Protein AF-A0A6P0UF94-F1 (afdb_monomer)

Solvent-accessible surface area (backbone atoms only — not comparable to full-atom values): 3701 Å² total; per-residue (Å²): 127,60,70,68,59,52,52,50,53,35,52,51,52,25,53,51,46,31,54,51,49,55,62,72,65,71,57,90,43,73,70,49,52,53,47,45,48,52,53,21,51,52,50,29,54,54,51,48,51,48,52,51,51,51,50,54,58,52,54,66,61,60,69,78,79,112

Secondary structure (DSSP, 8-state):
--HHHHHHHHHHHHHHHHHHHHHHH----HHHHHHHHHHHHHHHHHHHHHHHHHHHHHHHHTTS--

Sequence (66 aa):
MERKKFIAQVAIAVVLYVLISLILEKEYSSGIIFREVRDGLVFGLVYALFLWIWHRVKSGKKSQDE

pLDDT: mean 80.85, std 13.5, range [40.16, 93.06]

Structure (mmCIF, N/CA/C/O backbone):
data_AF-A0A6P0UF94-F1
#
_entry.id   AF-A0A6P0UF94-F1
#
loop_
_atom_site.group_PDB
_atom_site.id
_atom_site.type_symbol
_atom_site.label_atom_id
_atom_site.label_alt_id
_atom_site.label_comp_id
_atom_site.label_asym_id
_atom_site.label_entity_id
_atom_site.label_seq_id
_atom_site.pdbx_PDB_ins_code
_atom_site.Cartn_x
_atom_site.Cartn_y
_atom_site.Cartn_z
_atom_site.occupancy
_atom_site.B_iso_or_equiv
_atom_site.auth_seq_id
_atom_site.auth_comp_id
_atom_site.auth_asym_id
_atom_site.auth_atom_id
_atom_site.pdbx_PDB_model_num
ATOM 1 N N . MET A 1 1 ? -10.241 4.137 14.003 1.00 62.25 1 MET A N 1
ATOM 2 C CA . MET A 1 1 ? -9.076 4.968 13.625 1.00 62.25 1 MET A CA 1
ATOM 3 C C . MET A 1 1 ? -9.562 6.138 12.788 1.00 62.25 1 MET A C 1
ATOM 5 O O . MET A 1 1 ? -10.548 5.981 12.076 1.00 62.25 1 MET A O 1
ATOM 9 N N . GLU A 1 2 ? -8.881 7.282 12.839 1.00 81.75 2 GLU A N 1
ATOM 10 C CA . GLU A 1 2 ? -9.135 8.376 11.892 1.00 81.75 2 GLU A CA 1
ATOM 11 C C . GLU A 1 2 ? -8.903 7.882 10.455 1.00 81.75 2 GLU A C 1
ATOM 13 O O . GLU A 1 2 ? -7.880 7.248 10.182 1.00 81.75 2 GLU A O 1
ATOM 18 N N . ARG A 1 3 ? -9.826 8.180 9.526 1.00 79.25 3 ARG A N 1
ATOM 19 C CA . ARG A 1 3 ? -9.741 7.712 8.124 1.00 79.25 3 ARG A CA 1
ATOM 20 C C . ARG A 1 3 ? -8.398 8.050 7.473 1.00 79.25 3 ARG A C 1
ATOM 22 O O . ARG A 1 3 ? -7.848 7.230 6.751 1.00 79.25 3 ARG A O 1
ATOM 29 N N . LYS A 1 4 ? -7.845 9.227 7.784 1.00 84.56 4 LYS A N 1
ATOM 30 C CA . LYS A 1 4 ? -6.542 9.685 7.279 1.00 84.56 4 LYS A CA 1
ATOM 31 C C . LYS A 1 4 ? -5.395 8.759 7.704 1.00 84.56 4 LYS A C 1
ATOM 33 O O . LYS A 1 4 ? -4.565 8.410 6.874 1.00 84.56 4 LYS A O 1
ATOM 38 N N . LYS A 1 5 ? -5.383 8.308 8.965 1.00 86.31 5 LYS A N 1
ATOM 39 C CA . LYS A 1 5 ? -4.371 7.370 9.482 1.00 86.31 5 LYS A CA 1
ATOM 40 C C . LYS A 1 5 ? -4.502 5.986 8.854 1.00 86.31 5 LYS A C 1
ATOM 42 O O . LYS A 1 5 ? -3.490 5.386 8.522 1.00 86.31 5 LYS A O 1
ATOM 47 N N . PHE A 1 6 ? -5.730 5.513 8.638 1.00 85.06 6 PHE A N 1
ATOM 48 C CA . PHE A 1 6 ? -5.980 4.241 7.954 1.00 85.06 6 PHE A CA 1
ATOM 49 C C . PHE A 1 6 ? -5.459 4.258 6.510 1.00 85.06 6 PHE A C 1
ATOM 51 O O . PHE A 1 6 ? -4.709 3.371 6.117 1.00 85.06 6 PHE A O 1
ATOM 58 N N . ILE A 1 7 ? -5.792 5.300 5.741 1.00 87.62 7 ILE A N 1
ATOM 59 C CA . ILE A 1 7 ? -5.330 5.439 4.352 1.00 87.62 7 ILE A CA 1
ATOM 60 C C . ILE A 1 7 ? -3.801 5.546 4.303 1.00 87.62 7 ILE A C 1
ATOM 62 O O . ILE A 1 7 ? -3.177 4.874 3.489 1.00 87.62 7 ILE A O 1
ATOM 66 N N . ALA A 1 8 ? -3.190 6.323 5.205 1.00 90.56 8 ALA A N 1
ATOM 67 C CA . ALA A 1 8 ? -1.735 6.430 5.292 1.00 90.56 8 ALA A CA 1
ATOM 68 C C . ALA A 1 8 ? -1.069 5.083 5.620 1.00 90.56 8 ALA A C 1
ATOM 70 O O . ALA A 1 8 ? -0.076 4.731 4.995 1.00 90.56 8 ALA A O 1
ATOM 71 N N . GLN A 1 9 ? -1.627 4.299 6.549 1.00 88.25 9 GLN A N 1
ATOM 72 C CA . GLN A 1 9 ? -1.108 2.968 6.884 1.00 88.25 9 GLN A CA 1
ATOM 73 C C . GLN A 1 9 ? -1.172 2.002 5.701 1.00 88.25 9 GLN A C 1
ATOM 75 O O . GLN A 1 9 ? -0.203 1.292 5.448 1.00 88.25 9 GLN A O 1
ATOM 80 N N . VAL A 1 10 ? -2.290 1.985 4.971 1.00 88.81 10 VAL A N 1
ATOM 81 C CA . VAL A 1 10 ? -2.437 1.143 3.777 1.00 88.81 10 VAL A CA 1
ATOM 82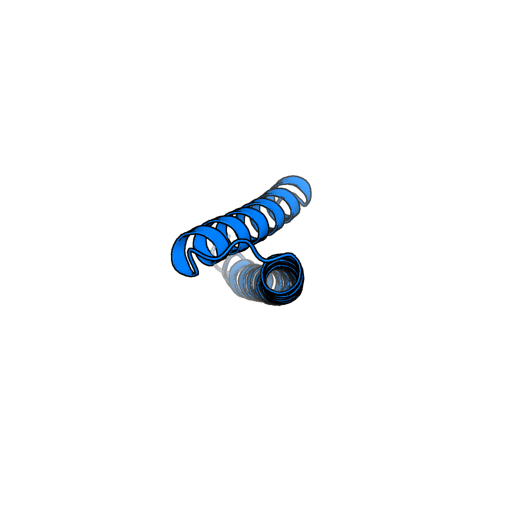 C C . VAL A 1 10 ? -1.467 1.595 2.683 1.00 88.81 10 VAL A C 1
ATOM 84 O O . VAL A 1 10 ? -0.766 0.763 2.119 1.00 88.81 10 VAL A O 1
ATOM 87 N N . ALA A 1 11 ? -1.359 2.902 2.429 1.00 88.44 11 ALA A N 1
ATOM 88 C CA . ALA A 1 11 ? -0.443 3.443 1.427 1.00 88.44 11 ALA A CA 1
ATOM 89 C C . ALA A 1 11 ? 1.025 3.117 1.745 1.00 88.44 11 ALA A C 1
ATOM 91 O O . ALA A 1 11 ? 1.751 2.649 0.873 1.00 88.44 11 ALA A O 1
ATOM 92 N N . ILE A 1 12 ? 1.452 3.297 2.999 1.00 93.06 12 ILE A N 1
ATOM 93 C CA . ILE A 1 12 ? 2.810 2.950 3.442 1.00 93.06 12 ILE A CA 1
ATOM 94 C C . ILE A 1 12 ? 3.062 1.447 3.285 1.00 93.06 12 ILE A C 1
ATOM 96 O O . ILE A 1 12 ? 4.123 1.064 2.802 1.00 93.06 12 ILE A O 1
ATOM 100 N N . ALA A 1 13 ? 2.097 0.594 3.641 1.00 89.69 13 ALA A N 1
ATOM 101 C CA . ALA A 1 13 ? 2.235 -0.855 3.498 1.00 89.69 13 ALA A CA 1
ATOM 102 C C . ALA A 1 13 ? 2.416 -1.280 2.031 1.00 89.69 13 ALA A C 1
ATOM 104 O O . ALA A 1 13 ? 3.282 -2.102 1.741 1.00 89.69 13 ALA A O 1
ATOM 105 N N . VAL A 1 14 ? 1.654 -0.684 1.107 1.00 88.00 14 VAL A N 1
ATOM 106 C CA . VAL A 1 14 ? 1.802 -0.927 -0.339 1.00 88.00 14 VAL A CA 1
ATOM 107 C C . VAL A 1 14 ? 3.177 -0.479 -0.830 1.00 88.00 14 VAL A C 1
ATOM 109 O O . VAL A 1 14 ? 3.860 -1.239 -1.509 1.00 88.00 14 VAL A O 1
ATOM 112 N N . VAL A 1 15 ? 3.616 0.728 -0.457 1.00 90.00 15 VAL A N 1
ATOM 113 C CA . VAL A 1 15 ? 4.928 1.257 -0.863 1.00 90.00 15 VAL A CA 1
ATOM 114 C C . VAL A 1 15 ? 6.064 0.375 -0.346 1.00 90.00 15 VAL A C 1
ATOM 116 O O . VAL A 1 15 ? 6.960 0.028 -1.109 1.00 90.00 15 VAL A O 1
ATOM 119 N N . LEU A 1 16 ? 6.016 -0.027 0.927 1.00 91.62 16 LEU A N 1
ATOM 120 C CA . LEU A 1 16 ? 7.018 -0.918 1.514 1.00 91.62 16 LEU A CA 1
ATOM 121 C C . LEU A 1 16 ? 7.044 -2.279 0.819 1.00 91.62 16 LEU A C 1
ATOM 123 O O . LEU A 1 16 ? 8.125 -2.775 0.520 1.00 91.62 16 LEU A O 1
ATOM 127 N N . TYR A 1 17 ? 5.880 -2.861 0.524 1.00 88.56 17 TYR A N 1
ATOM 128 C CA . TYR A 1 17 ? 5.795 -4.130 -0.195 1.00 88.56 17 TYR A CA 1
ATOM 129 C C . TYR A 1 17 ? 6.460 -4.048 -1.574 1.00 88.56 17 TYR A C 1
ATOM 131 O O . TYR A 1 17 ? 7.283 -4.899 -1.910 1.00 88.56 17 TYR A O 1
ATOM 139 N N . VAL A 1 18 ? 6.142 -3.006 -2.349 1.00 84.38 18 VAL A N 1
ATOM 140 C CA . VAL A 1 18 ? 6.698 -2.818 -3.696 1.00 84.38 18 VAL A CA 1
ATOM 141 C C . VAL A 1 18 ? 8.208 -2.599 -3.624 1.00 84.38 18 VAL A C 1
ATOM 143 O O . VAL A 1 18 ? 8.950 -3.254 -4.347 1.00 84.38 18 VAL A O 1
ATOM 146 N N . LEU A 1 19 ? 8.686 -1.737 -2.721 1.00 86.75 19 LEU A N 1
ATOM 147 C CA . LEU A 1 19 ? 10.121 -1.479 -2.563 1.00 86.75 19 LEU A CA 1
ATOM 148 C C . LEU A 1 19 ? 10.896 -2.734 -2.152 1.00 86.75 19 LEU A C 1
ATOM 150 O O . LEU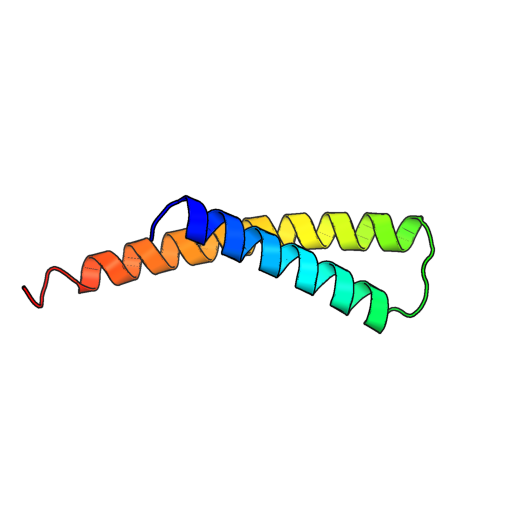 A 1 19 ? 11.945 -3.014 -2.726 1.00 86.75 19 LEU A O 1
ATOM 154 N N . ILE A 1 20 ? 10.388 -3.495 -1.179 1.00 88.94 20 ILE A N 1
ATOM 155 C CA . ILE A 1 20 ? 11.037 -4.730 -0.723 1.00 88.94 20 ILE A CA 1
ATOM 156 C C . ILE A 1 20 ? 11.059 -5.762 -1.848 1.00 88.94 20 ILE A C 1
ATOM 158 O O . ILE A 1 20 ? 12.110 -6.351 -2.083 1.00 88.94 20 ILE A O 1
ATOM 162 N N . SER A 1 21 ? 9.943 -5.951 -2.559 1.00 81.94 21 SER A N 1
ATOM 163 C CA . SER A 1 21 ? 9.866 -6.933 -3.649 1.00 81.94 21 SER A CA 1
ATOM 164 C C . SER A 1 21 ? 10.832 -6.581 -4.780 1.00 81.94 21 SER A C 1
ATOM 166 O O . SER A 1 21 ? 11.618 -7.427 -5.190 1.00 81.94 21 SER A O 1
ATOM 168 N N . LEU A 1 22 ? 10.896 -5.304 -5.176 1.00 82.69 22 LEU A N 1
ATOM 169 C CA . LEU A 1 22 ? 11.851 -4.830 -6.183 1.00 82.69 22 LEU A CA 1
ATOM 170 C C . LEU A 1 22 ? 13.317 -5.031 -5.765 1.00 82.69 22 LEU A C 1
ATOM 172 O O . LEU A 1 22 ? 14.148 -5.417 -6.586 1.00 82.69 22 LEU A O 1
ATOM 176 N N . ILE A 1 23 ? 13.648 -4.792 -4.490 1.00 86.94 23 ILE A N 1
ATOM 177 C CA . ILE A 1 23 ? 15.001 -5.037 -3.965 1.00 86.94 23 ILE A CA 1
ATOM 178 C C . ILE A 1 23 ? 15.326 -6.537 -3.965 1.00 86.94 23 ILE A C 1
ATOM 180 O O . ILE A 1 23 ? 16.463 -6.913 -4.259 1.00 86.94 23 ILE A O 1
ATOM 184 N N . LEU A 1 24 ? 14.354 -7.385 -3.618 1.00 84.44 24 LEU A N 1
ATOM 185 C CA . LEU A 1 24 ? 14.531 -8.833 -3.516 1.00 84.44 24 LEU A CA 1
ATOM 186 C C . LEU A 1 24 ? 14.758 -9.473 -4.888 1.00 84.44 24 LEU A C 1
ATOM 188 O O . LEU A 1 24 ? 15.619 -10.339 -5.031 1.00 84.44 24 LEU A O 1
ATOM 192 N N . GLU A 1 25 ? 13.998 -9.025 -5.884 1.00 80.25 25 GLU A N 1
ATOM 193 C CA . GLU A 1 25 ? 14.013 -9.587 -7.232 1.00 80.25 25 GLU A CA 1
ATOM 194 C C . GLU A 1 25 ? 15.277 -9.198 -8.005 1.00 80.25 25 GLU A C 1
ATOM 196 O O . GLU A 1 25 ? 15.688 -9.920 -8.906 1.00 80.25 25 GLU A O 1
ATOM 201 N N . LYS A 1 26 ? 15.944 -8.095 -7.618 1.00 75.81 26 LYS A N 1
ATOM 202 C CA . LYS A 1 26 ? 17.198 -7.572 -8.207 1.00 75.81 26 LYS A CA 1
ATOM 203 C C . LYS A 1 26 ? 17.164 -7.298 -9.720 1.00 75.81 26 LYS A C 1
ATOM 205 O O . LYS A 1 26 ? 18.144 -6.775 -10.251 1.00 75.81 26 LYS A O 1
ATOM 210 N N . GLU A 1 27 ? 16.052 -7.571 -10.396 1.00 71.81 27 GLU A N 1
ATOM 211 C CA . GLU A 1 27 ? 15.832 -7.346 -11.819 1.00 71.81 27 GLU A CA 1
ATOM 212 C C . GLU A 1 27 ? 14.720 -6.314 -12.034 1.00 71.81 27 GLU A C 1
ATOM 214 O O . GLU A 1 27 ? 13.534 -6.564 -11.834 1.00 71.81 27 GLU A O 1
ATOM 219 N N . TYR A 1 28 ? 15.106 -5.123 -12.491 1.00 71.31 28 TYR A N 1
ATOM 220 C CA . TYR A 1 28 ? 14.194 -3.994 -12.700 1.00 71.31 28 TYR A CA 1
ATOM 221 C C . TYR A 1 28 ? 13.639 -3.965 -14.129 1.00 71.31 28 TYR A C 1
ATOM 223 O O . TYR A 1 28 ? 13.648 -2.929 -14.796 1.00 71.31 28 TYR A O 1
ATOM 231 N N . SER A 1 29 ? 13.185 -5.112 -14.635 1.00 82.12 29 SER A N 1
ATOM 232 C CA . SER A 1 29 ? 12.504 -5.153 -15.931 1.00 82.12 29 SER A CA 1
ATOM 233 C C . SER A 1 29 ? 11.114 -4.529 -15.810 1.00 82.12 29 SER A C 1
ATOM 235 O O . SER A 1 29 ? 10.410 -4.753 -14.825 1.00 82.12 29 SER A O 1
ATOM 237 N N . SER A 1 30 ? 10.674 -3.776 -16.823 1.00 76.62 30 SER A N 1
ATOM 238 C CA . SER A 1 30 ? 9.357 -3.120 -16.819 1.00 76.62 30 SER A CA 1
ATOM 239 C C . SER A 1 30 ? 8.200 -4.104 -16.595 1.00 76.62 30 SER A C 1
ATOM 241 O O . 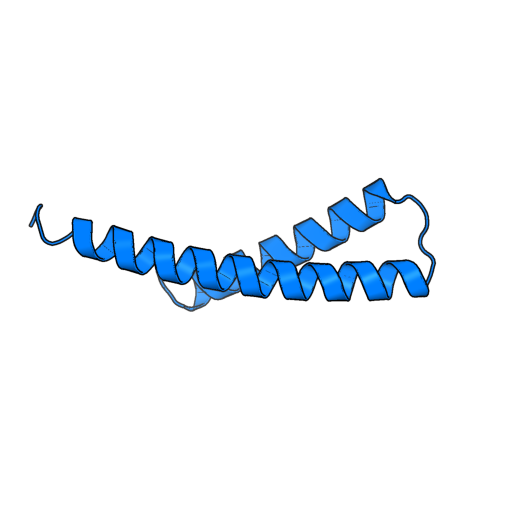SER A 1 30 ? 7.192 -3.733 -15.997 1.00 76.62 30 SER A O 1
ATOM 243 N N . GLY A 1 31 ? 8.355 -5.361 -17.028 1.00 83.19 31 GLY A N 1
ATOM 244 C CA . GLY A 1 31 ? 7.371 -6.420 -16.789 1.00 83.19 31 GLY A CA 1
ATOM 245 C C . GLY A 1 31 ? 7.286 -6.860 -15.324 1.00 83.19 31 GLY A C 1
ATOM 246 O O . GLY A 1 31 ? 6.183 -7.068 -14.823 1.00 83.19 31 GLY A O 1
ATOM 247 N N . ILE A 1 32 ? 8.429 -6.943 -14.638 1.00 82.56 32 ILE A N 1
ATOM 248 C CA . ILE A 1 32 ? 8.512 -7.292 -13.213 1.00 82.56 32 ILE A CA 1
ATOM 249 C C . ILE A 1 32 ? 7.942 -6.145 -12.381 1.00 82.56 32 ILE A C 1
ATOM 251 O O . ILE A 1 32 ? 7.010 -6.338 -11.616 1.00 82.56 32 ILE A O 1
ATOM 255 N N . ILE A 1 33 ? 8.374 -4.906 -12.636 1.00 82.69 33 ILE A N 1
ATOM 256 C CA . ILE A 1 33 ? 7.865 -3.732 -11.909 1.00 82.69 33 ILE A CA 1
ATOM 257 C C . ILE A 1 33 ? 6.337 -3.636 -12.005 1.00 82.69 33 ILE A C 1
ATOM 259 O O . ILE A 1 33 ? 5.664 -3.381 -11.008 1.00 82.69 33 ILE A O 1
ATOM 263 N N . PHE A 1 34 ? 5.768 -3.850 -13.194 1.00 86.25 34 PHE A N 1
ATOM 264 C CA . PHE A 1 34 ? 4.319 -3.802 -13.373 1.00 86.25 34 PHE A CA 1
ATOM 265 C C . PHE A 1 34 ? 3.593 -4.913 -12.601 1.00 86.25 34 PHE A C 1
ATOM 267 O O . PHE A 1 34 ? 2.525 -4.672 -12.033 1.00 86.25 34 PHE A O 1
ATOM 274 N N . ARG A 1 35 ? 4.171 -6.118 -12.558 1.00 86.94 35 ARG A N 1
ATOM 275 C CA . ARG A 1 35 ? 3.625 -7.250 -11.809 1.00 86.94 35 ARG A CA 1
ATOM 276 C C . ARG A 1 35 ? 3.675 -6.996 -10.303 1.00 86.94 35 ARG A C 1
ATOM 278 O O . ARG A 1 35 ? 2.635 -7.088 -9.659 1.00 86.94 35 ARG A O 1
ATOM 285 N N . GLU A 1 36 ? 4.812 -6.566 -9.778 1.00 85.00 36 GLU A N 1
ATOM 286 C CA . GLU A 1 36 ? 5.025 -6.292 -8.355 1.00 85.00 36 GLU A CA 1
ATOM 287 C C . GLU A 1 36 ? 4.157 -5.128 -7.868 1.00 85.00 36 GLU A C 1
ATOM 289 O O . GLU A 1 36 ? 3.610 -5.169 -6.766 1.00 85.00 36 GLU A O 1
ATOM 294 N N . VAL A 1 37 ? 3.948 -4.104 -8.702 1.00 86.44 37 VAL A N 1
ATOM 295 C CA . VAL A 1 37 ? 2.993 -3.024 -8.406 1.00 86.44 37 VAL A CA 1
ATOM 296 C C . VAL A 1 37 ? 1.561 -3.557 -8.372 1.00 86.44 37 VAL A C 1
ATOM 298 O O . VAL A 1 37 ? 0.808 -3.216 -7.458 1.00 86.44 37 VAL A O 1
ATOM 301 N N . ARG A 1 38 ? 1.167 -4.403 -9.332 1.00 90.12 38 ARG A N 1
ATOM 302 C CA . ARG A 1 38 ? -0.171 -5.012 -9.351 1.00 90.12 38 ARG A CA 1
ATOM 303 C C . ARG A 1 38 ? -0.399 -5.875 -8.113 1.00 90.12 38 ARG A C 1
ATOM 305 O O . ARG A 1 38 ? -1.430 -5.738 -7.456 1.00 90.12 38 ARG A O 1
ATOM 312 N N . ASP A 1 39 ? 0.561 -6.724 -7.782 1.00 88.69 39 ASP A N 1
ATOM 313 C CA . ASP A 1 39 ? 0.474 -7.628 -6.641 1.00 88.69 39 ASP A CA 1
ATOM 314 C C . ASP A 1 39 ? 0.533 -6.833 -5.319 1.00 88.69 39 ASP A C 1
ATOM 316 O O . ASP A 1 39 ? -0.223 -7.121 -4.390 1.00 88.69 39 ASP A O 1
ATOM 320 N N . GLY A 1 40 ? 1.281 -5.724 -5.274 1.00 87.88 40 GLY A N 1
ATOM 321 C CA . GLY A 1 40 ? 1.282 -4.772 -4.160 1.00 87.88 40 GLY A CA 1
ATOM 322 C C . GLY A 1 40 ? -0.045 -4.043 -3.958 1.00 87.88 40 GLY A C 1
ATOM 323 O O . GLY A 1 40 ? -0.468 -3.835 -2.819 1.00 87.88 40 GLY A O 1
ATOM 324 N N . LEU A 1 41 ? -0.760 -3.703 -5.034 1.00 89.44 41 LEU A N 1
ATOM 325 C CA . LEU A 1 41 ? -2.118 -3.153 -4.945 1.00 89.44 41 LEU A CA 1
ATOM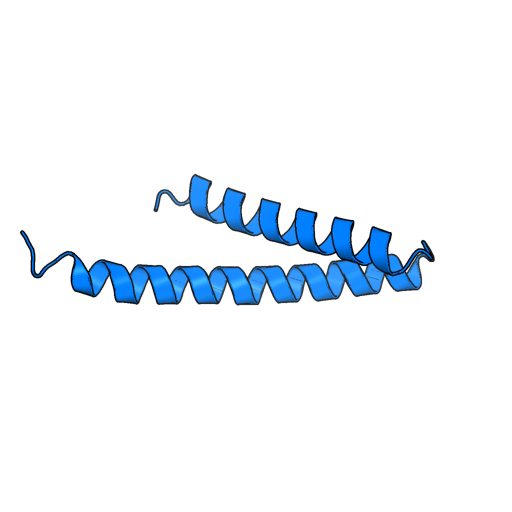 326 C C . LEU A 1 41 ? -3.113 -4.187 -4.407 1.00 89.44 41 LEU A C 1
ATOM 328 O O . LEU A 1 41 ? -3.942 -3.856 -3.554 1.00 89.44 41 LEU A O 1
ATOM 332 N N . VAL A 1 42 ? -3.012 -5.442 -4.859 1.00 92.19 42 VAL A N 1
ATOM 333 C CA . VAL A 1 42 ? -3.825 -6.552 -4.333 1.00 92.19 42 VAL A CA 1
ATOM 334 C C . VAL A 1 42 ? -3.535 -6.757 -2.845 1.00 92.19 42 VAL A C 1
ATOM 336 O O . VAL A 1 42 ? -4.470 -6.821 -2.045 1.00 92.19 42 VAL A O 1
ATOM 339 N N . PHE A 1 43 ? -2.261 -6.763 -2.447 1.00 90.44 43 PHE A N 1
ATOM 340 C CA . PHE A 1 43 ? -1.855 -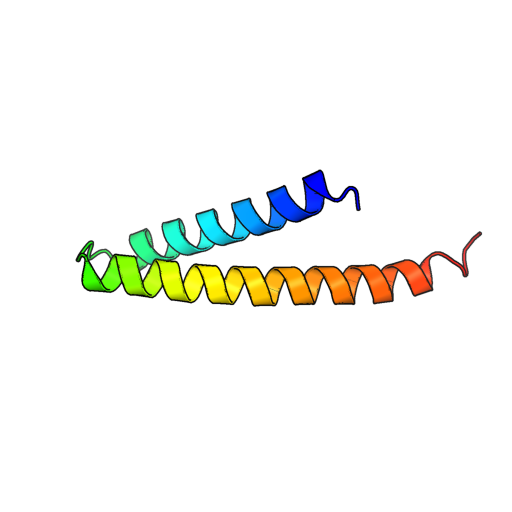6.828 -1.045 1.00 90.44 43 PHE A CA 1
ATOM 341 C C . PHE A 1 43 ? -2.43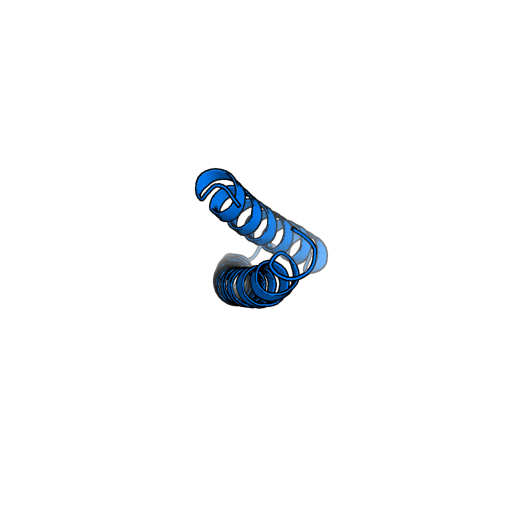5 -5.666 -0.227 1.00 90.44 43 PHE A C 1
ATOM 343 O O . PHE A 1 43 ? -3.002 -5.887 0.843 1.00 90.44 43 PHE A O 1
ATOM 350 N N . GLY A 1 44 ? -2.376 -4.437 -0.748 1.00 89.31 44 GLY A N 1
ATOM 351 C CA . GLY A 1 44 ? -2.960 -3.256 -0.113 1.00 89.31 44 GLY A CA 1
ATOM 352 C C . GLY A 1 44 ? -4.462 -3.376 0.131 1.00 89.31 44 GLY A C 1
ATOM 353 O O . GLY A 1 44 ? -4.939 -3.035 1.215 1.00 89.31 44 GLY A O 1
ATOM 354 N N . LEU A 1 45 ? -5.209 -3.906 -0.842 1.00 91.38 45 LEU A N 1
ATOM 355 C CA . LEU A 1 45 ? -6.647 -4.157 -0.704 1.00 91.38 45 LEU A CA 1
ATOM 356 C C . LEU A 1 45 ? -6.940 -5.213 0.365 1.00 91.38 45 LEU A C 1
ATOM 358 O O . LEU A 1 45 ? -7.804 -4.997 1.217 1.00 91.38 45 LEU A O 1
ATOM 362 N N . VAL A 1 46 ? -6.197 -6.322 0.366 1.00 93.00 46 VAL A N 1
ATOM 363 C CA . VAL A 1 46 ? -6.335 -7.384 1.376 1.00 93.00 46 VAL A CA 1
ATOM 364 C C . VAL A 1 46 ? -6.002 -6.850 2.771 1.00 93.00 46 VAL A C 1
ATOM 366 O O . VAL A 1 46 ? -6.749 -7.089 3.720 1.00 93.00 46 VAL A O 1
ATOM 369 N N . TYR A 1 47 ? -4.932 -6.066 2.901 1.00 88.19 47 TYR A N 1
ATOM 370 C CA . TYR A 1 47 ? -4.517 -5.459 4.163 1.00 88.19 47 TYR A CA 1
ATOM 371 C C . TYR A 1 47 ? 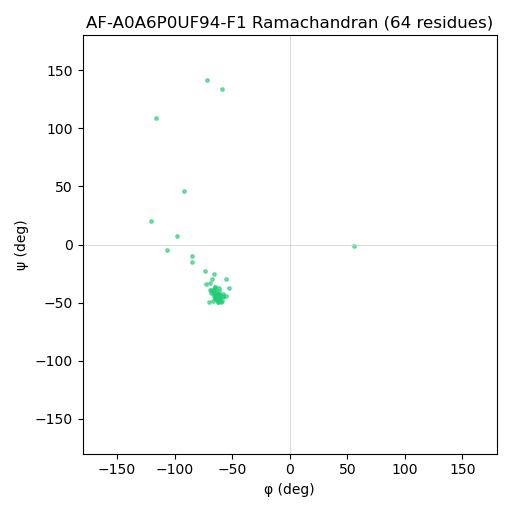-5.534 -4.432 4.680 1.00 88.19 47 TYR A C 1
ATOM 373 O O . TYR A 1 47 ? -5.849 -4.410 5.872 1.00 88.19 47 TYR A O 1
ATOM 381 N N . ALA A 1 48 ? -6.114 -3.622 3.791 1.00 88.56 48 ALA A N 1
ATOM 382 C CA . ALA A 1 48 ? -7.195 -2.704 4.137 1.00 88.56 48 ALA A CA 1
ATOM 383 C C . ALA A 1 48 ? -8.432 -3.460 4.651 1.00 88.56 48 ALA A C 1
ATOM 385 O O . ALA A 1 48 ? -9.017 -3.069 5.666 1.00 88.56 48 ALA A O 1
ATOM 386 N N . LEU A 1 49 ? -8.800 -4.566 3.995 1.00 91.69 49 LEU A N 1
ATOM 387 C CA . LEU A 1 49 ? -9.905 -5.425 4.420 1.00 91.69 49 LEU A CA 1
ATOM 388 C C . LEU A 1 49 ? -9.626 -6.050 5.794 1.00 91.69 49 LEU A C 1
ATOM 390 O O . LEU A 1 49 ? -10.483 -6.018 6.678 1.00 91.69 49 LEU A O 1
ATOM 394 N N . PHE A 1 50 ? -8.406 -6.553 5.999 1.00 89.44 50 PHE A N 1
ATOM 395 C CA . PHE A 1 50 ? -7.956 -7.111 7.270 1.00 89.44 50 PHE A CA 1
ATOM 396 C C . PHE A 1 50 ? -8.032 -6.077 8.396 1.00 89.44 50 PHE A C 1
ATOM 398 O O . PHE A 1 50 ? -8.634 -6.346 9.433 1.00 89.44 50 PHE A O 1
ATOM 405 N N . LEU A 1 51 ? -7.492 -4.872 8.189 1.00 86.94 51 LEU A N 1
ATOM 406 C CA . LEU A 1 51 ? -7.562 -3.792 9.175 1.00 86.94 51 LEU A CA 1
ATOM 407 C C . LEU A 1 51 ? -9.006 -3.380 9.475 1.00 86.94 51 LEU A C 1
ATOM 409 O O . LEU A 1 51 ? -9.327 -3.078 10.625 1.00 86.94 51 LEU A O 1
ATOM 413 N N . TRP A 1 52 ? -9.882 -3.374 8.469 1.00 85.94 52 TRP A N 1
ATOM 414 C CA . TRP A 1 52 ? -11.298 -3.069 8.659 1.00 85.94 52 TRP A CA 1
ATOM 415 C C . TRP A 1 52 ? -11.995 -4.121 9.531 1.00 85.94 52 TRP A C 1
ATOM 417 O O . TRP A 1 52 ? -12.665 -3.762 10.503 1.00 85.94 52 TRP A O 1
ATOM 427 N N . ILE A 1 53 ? -11.779 -5.410 9.247 1.00 89.69 53 ILE A N 1
ATOM 428 C CA . ILE A 1 53 ? -12.306 -6.524 10.050 1.00 89.69 53 ILE A CA 1
ATOM 429 C C . ILE A 1 53 ? -11.728 -6.473 11.466 1.00 89.69 53 ILE A C 1
ATOM 431 O O . ILE A 1 53 ? -12.480 -6.494 12.439 1.00 89.69 53 ILE A O 1
ATOM 435 N N . TRP A 1 54 ? -10.409 -6.330 11.597 1.00 84.81 54 TRP A N 1
ATOM 436 C CA . TRP A 1 54 ? -9.714 -6.254 12.880 1.00 84.81 54 TRP A CA 1
ATOM 437 C C . TRP A 1 54 ? -10.227 -5.099 13.739 1.00 84.81 54 TRP A C 1
ATOM 439 O O . TRP A 1 54 ? -10.499 -5.271 14.926 1.00 84.81 54 TRP A O 1
ATOM 449 N N . HIS A 1 55 ? -10.410 -3.920 13.142 1.00 83.00 55 HIS A N 1
ATOM 450 C CA . HIS A 1 55 ? -10.971 -2.768 13.837 1.00 83.00 55 HIS A CA 1
ATOM 451 C C . HIS A 1 55 ? -12.413 -3.032 14.279 1.00 83.00 55 HIS A C 1
ATOM 453 O O . HIS A 1 55 ? -12.764 -2.701 15.406 1.00 83.00 55 HIS A O 1
ATOM 459 N N . ARG A 1 56 ? -13.238 -3.673 13.441 1.00 81.44 56 ARG A N 1
ATOM 460 C CA . ARG A 1 56 ? -14.622 -4.026 13.786 1.00 81.44 56 ARG A CA 1
ATOM 461 C C . ARG A 1 56 ? -14.692 -5.023 14.947 1.00 81.44 56 ARG A C 1
ATOM 463 O O . ARG A 1 56 ? -15.452 -4.804 15.885 1.00 81.44 56 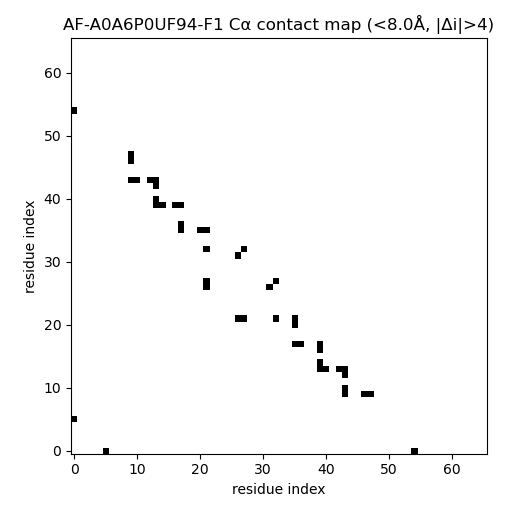ARG A O 1
ATOM 470 N N . VAL A 1 57 ? -13.852 -6.058 14.925 1.00 85.75 57 VAL A N 1
ATOM 471 C CA . VAL A 1 57 ? -13.746 -7.065 15.996 1.00 85.75 57 VAL A CA 1
ATOM 472 C C . VAL A 1 57 ? -13.217 -6.442 17.292 1.00 85.75 57 VAL A C 1
ATOM 474 O O . VAL A 1 57 ? -13.749 -6.697 18.370 1.00 85.75 57 VAL A O 1
ATOM 477 N N . LYS A 1 58 ? -12.208 -5.567 17.209 1.00 71.94 58 LYS A N 1
ATOM 478 C CA . LYS A 1 58 ? -11.625 -4.895 18.381 1.00 71.94 58 LYS A CA 1
ATOM 479 C C . LYS A 1 58 ? -12.549 -3.824 18.972 1.00 71.94 58 LYS A C 1
ATOM 481 O O . LYS A 1 58 ? -12.574 -3.661 20.187 1.00 71.94 58 LYS A O 1
ATOM 486 N N . SER A 1 59 ? -13.335 -3.127 18.150 1.00 60.50 59 SER A N 1
ATOM 487 C CA . SER A 1 59 ? -14.361 -2.183 18.616 1.00 60.50 59 SER A CA 1
ATOM 488 C C . SER A 1 59 ? -15.518 -2.877 19.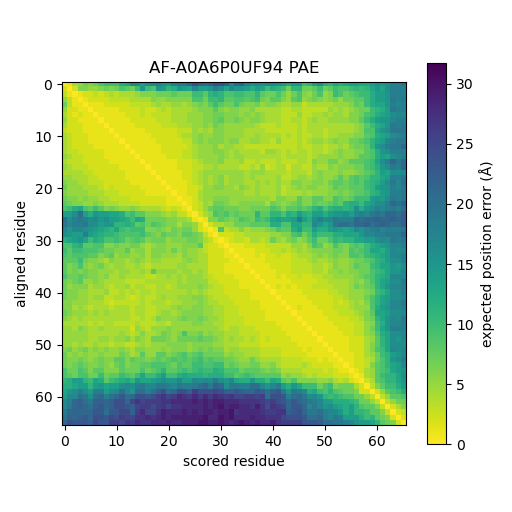337 1.00 60.50 59 SER A C 1
ATOM 490 O O . SER A 1 59 ? -16.052 -2.294 20.272 1.00 60.50 59 SER A O 1
ATOM 492 N N . GLY A 1 60 ? -15.848 -4.128 18.992 1.00 56.28 60 GLY A N 1
ATOM 493 C CA . GLY A 1 60 ? -16.790 -4.938 19.777 1.00 56.28 60 GLY A CA 1
ATOM 494 C C . GLY A 1 60 ? -16.282 -5.283 21.183 1.00 56.28 60 GLY A C 1
ATOM 495 O O . GLY A 1 60 ? -17.077 -5.468 22.095 1.00 56.28 60 GLY A O 1
ATOM 496 N N . LYS A 1 61 ? -14.957 -5.301 21.385 1.00 49.56 61 LYS A N 1
ATOM 497 C CA . LYS A 1 61 ? -14.316 -5.568 22.683 1.00 49.56 61 LYS A CA 1
ATOM 498 C C . LYS A 1 61 ? -14.182 -4.330 23.576 1.00 49.56 61 LYS A C 1
ATOM 500 O O . LYS A 1 61 ? -13.930 -4.473 24.760 1.00 49.56 61 LYS A O 1
ATOM 505 N N . LYS A 1 62 ? -14.347 -3.124 23.022 1.00 44.88 62 LYS A N 1
ATOM 506 C CA . LYS A 1 62 ? -14.234 -1.858 23.768 1.00 44.88 62 LYS A CA 1
ATOM 507 C C . LYS A 1 62 ? -15.521 -1.434 24.482 1.00 44.88 62 LYS A C 1
ATOM 509 O O . LYS A 1 62 ? -15.470 -0.498 25.256 1.00 44.88 62 LYS A O 1
ATOM 514 N N . SER A 1 63 ? -16.642 -2.108 24.219 1.00 44.62 63 SER A N 1
ATOM 515 C CA . SER A 1 63 ? -17.942 -1.803 24.832 1.00 44.62 63 SER A CA 1
ATOM 516 C C . SER A 1 63 ? -18.280 -2.698 26.035 1.00 44.62 63 SER A C 1
ATOM 518 O O . SER A 1 63 ? -19.415 -2.666 26.494 1.00 44.62 63 SER A O 1
ATOM 520 N N . GLN A 1 64 ? -17.340 -3.532 26.501 1.00 43.97 64 GLN A N 1
ATOM 521 C CA . GLN A 1 64 ? -17.481 -4.317 27.740 1.00 43.97 64 GLN A CA 1
ATOM 522 C C . GLN A 1 64 ? -16.630 -3.781 28.904 1.00 43.97 64 GLN A C 1
ATOM 524 O O . GLN A 1 64 ? -16.781 -4.283 30.010 1.00 43.97 64 GLN A O 1
ATOM 529 N N . ASP A 1 65 ? -15.794 -2.763 28.668 1.00 45.66 65 ASP A N 1
ATOM 530 C CA . ASP A 1 65 ? -14.904 -2.160 29.676 1.00 45.66 65 ASP A CA 1
ATOM 531 C C . ASP A 1 65 ? -15.176 -0.648 29.888 1.00 45.66 65 ASP A C 1
ATOM 533 O O . ASP A 1 65 ? -14.301 0.067 30.377 1.00 45.66 65 ASP A O 1
ATOM 537 N N . GLU A 1 66 ? -16.361 -0.145 29.514 1.00 40.16 66 GLU A N 1
ATOM 538 C CA . GLU A 1 66 ? -16.850 1.200 29.889 1.00 40.16 66 GLU A CA 1
ATOM 539 C C . GLU A 1 66 ? -18.246 1.122 30.516 1.00 40.16 66 GLU A C 1
ATOM 541 O O . GLU A 1 66 ? -19.119 0.443 29.924 1.00 40.16 66 GLU A O 1
#

Foldseek 3Di:
DPPVVLVVVLVVQLVVQLVVQCVVVVDPDPVSSVVSNVVSVVVSVVVSVVVVVVCVVVVVVVVVPD

Organism: NCBI:txid504488

Nearest PDB structures (foldseek):
  7blz-assembly1_K  TM=7.456E-01  e=1.914E+00  Cyanidioschyzon merolae strain 10D
  7qru-assembly1_e  TM=7.748E-01  e=3.727E+00  Alkalihalophilus pseudofirmus
  6t15-assembly1_m  TM=7.771E-01  e=5.201E+00  Saccharomyces cerevisiae S288C
  5zgb-assembly1_K  TM=7.198E-01  e=5.201E+00  Cyanidioschyzon merolae strain 10D

Radius of gyration: 15.82 Å; Cα contacts (8 Å, |Δi|>4): 23; chains: 1; bounding box: 35×19×47 Å

Mean predicted aligned error: 7.86 Å